Protein AF-A0A0G1FAV8-F1 (afdb_monomer)

Structure (mmCIF, N/CA/C/O backbone):
data_AF-A0A0G1FAV8-F1
#
_entry.id   AF-A0A0G1FAV8-F1
#
loop_
_atom_site.group_PDB
_atom_site.id
_atom_site.type_symbol
_atom_site.label_atom_id
_atom_site.label_alt_id
_atom_site.label_comp_id
_atom_site.label_asym_id
_atom_site.label_entity_id
_atom_site.label_seq_id
_atom_site.pdbx_PDB_ins_code
_atom_site.Cartn_x
_atom_site.Cartn_y
_atom_site.Cartn_z
_atom_site.occupancy
_atom_site.B_iso_or_equiv
_atom_site.auth_seq_id
_atom_site.auth_comp_id
_atom_site.auth_asym_id
_atom_site.auth_atom_id
_atom_site.pdbx_PDB_model_num
ATOM 1 N N . MET A 1 1 ? -41.612 -10.289 36.083 1.00 53.53 1 MET A N 1
ATOM 2 C CA . MET A 1 1 ? -40.159 -10.316 35.778 1.00 53.53 1 MET A CA 1
ATOM 3 C C . MET A 1 1 ? -39.809 -10.808 34.357 1.00 53.53 1 MET A C 1
ATOM 5 O O . MET A 1 1 ? -38.632 -10.860 34.048 1.00 53.53 1 MET A O 1
ATOM 9 N N . GLN A 1 2 ? -40.767 -11.101 33.460 1.00 57.69 2 GLN A N 1
ATOM 10 C CA . GLN A 1 2 ? -40.488 -11.699 32.133 1.00 57.69 2 GLN A CA 1
ATOM 11 C C . GLN A 1 2 ? -40.163 -10.694 30.998 1.00 57.69 2 GLN A C 1
ATOM 13 O O . GLN A 1 2 ? -39.605 -11.079 29.975 1.00 57.69 2 GLN A O 1
ATOM 18 N N . GLU A 1 3 ? -40.483 -9.402 31.144 1.00 69.56 3 GLU A N 1
ATOM 19 C CA . GLU A 1 3 ? -40.312 -8.411 30.057 1.00 69.56 3 GLU A CA 1
ATOM 20 C C . GLU A 1 3 ? -38.904 -7.808 29.971 1.00 69.56 3 GLU A C 1
ATOM 22 O O . GLU A 1 3 ? -38.432 -7.471 28.885 1.00 69.56 3 GLU A O 1
ATOM 27 N N . LYS A 1 4 ? -38.186 -7.738 31.098 1.00 67.31 4 LYS A N 1
ATOM 28 C CA . LYS A 1 4 ? -36.834 -7.161 31.148 1.00 67.31 4 LYS A CA 1
ATOM 29 C C . LYS A 1 4 ? -35.814 -8.031 30.408 1.00 67.31 4 LYS A C 1
ATOM 31 O O . LYS A 1 4 ? -34.936 -7.499 29.741 1.00 67.31 4 LYS A O 1
ATOM 36 N N . ASN A 1 5 ? -35.982 -9.354 30.432 1.00 66.19 5 ASN A N 1
ATOM 37 C CA . ASN A 1 5 ? -35.103 -10.285 29.722 1.00 66.19 5 ASN A CA 1
ATOM 38 C C . ASN A 1 5 ? -35.264 -10.178 28.207 1.00 66.19 5 ASN A C 1
ATOM 40 O O . ASN A 1 5 ? -34.277 -10.311 27.498 1.00 66.19 5 ASN A O 1
ATOM 44 N N . LYS A 1 6 ? -36.467 -9.872 27.700 1.00 76.12 6 LYS A N 1
ATOM 45 C CA . LYS A 1 6 ? -36.652 -9.607 26.268 1.00 76.12 6 LYS A CA 1
ATOM 46 C C . LYS A 1 6 ? -35.869 -8.363 25.852 1.00 76.12 6 LYS A C 1
ATOM 48 O O . LYS A 1 6 ? -35.117 -8.438 24.890 1.00 76.12 6 LYS A O 1
ATOM 53 N N . MET A 1 7 ? -35.955 -7.266 26.611 1.00 79.06 7 MET A N 1
ATOM 54 C CA . MET A 1 7 ? -35.141 -6.069 26.347 1.00 79.06 7 MET A CA 1
ATOM 55 C C . MET A 1 7 ? -33.636 -6.347 26.440 1.00 79.06 7 MET A C 1
ATOM 57 O O . MET A 1 7 ? -32.891 -5.929 25.562 1.00 79.06 7 MET A O 1
ATOM 61 N N . VAL A 1 8 ? -33.184 -7.100 27.445 1.00 87.25 8 VAL A N 1
ATOM 62 C CA . VAL A 1 8 ? -31.765 -7.471 27.585 1.00 87.25 8 VAL A CA 1
ATOM 63 C C . VAL A 1 8 ? -31.298 -8.361 26.429 1.00 87.25 8 VAL A C 1
ATOM 65 O O . VAL A 1 8 ? -30.214 -8.143 25.899 1.00 87.25 8 VAL A O 1
ATOM 68 N N . VAL A 1 9 ? -32.120 -9.310 25.974 1.00 90.12 9 VAL A N 1
ATOM 6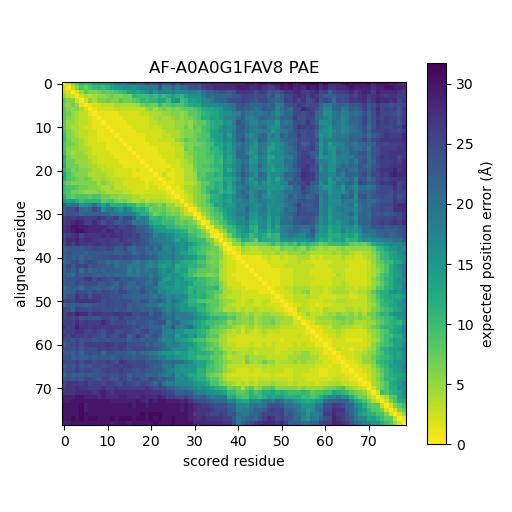9 C CA . VAL A 1 9 ? -31.807 -10.166 24.820 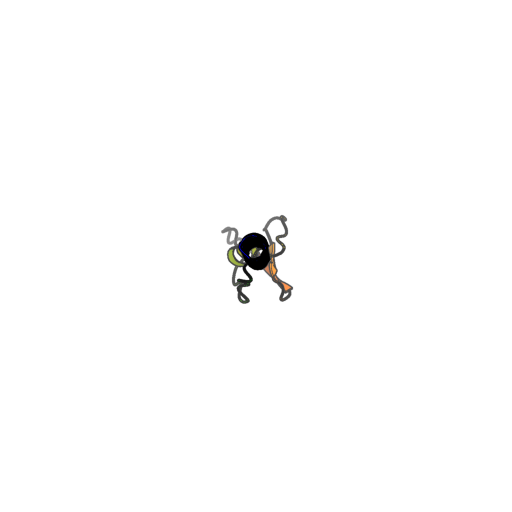1.00 90.12 9 VAL A CA 1
ATOM 70 C C . VAL A 1 9 ? -31.684 -9.335 23.542 1.00 90.12 9 VAL A C 1
ATOM 72 O O . VAL A 1 9 ? -30.716 -9.509 22.810 1.00 90.12 9 VAL A O 1
ATOM 75 N N . TRP A 1 10 ? -32.587 -8.380 23.299 1.00 92.56 10 TRP A N 1
ATOM 76 C CA . TRP A 1 10 ? -32.484 -7.473 22.148 1.00 92.56 10 TRP A CA 1
ATOM 77 C C . TRP A 1 10 ? -31.238 -6.578 22.207 1.00 92.56 10 TRP A C 1
ATOM 79 O O . TRP A 1 10 ? -30.598 -6.366 21.178 1.00 92.56 10 TRP A O 1
ATOM 89 N N . ILE A 1 11 ? -30.846 -6.110 23.397 1.00 92.88 11 ILE A N 1
ATOM 90 C CA . ILE A 1 11 ? -29.615 -5.326 23.591 1.00 92.88 11 ILE A CA 1
ATOM 91 C C . ILE A 1 11 ? -28.373 -6.176 23.293 1.00 92.88 11 ILE A C 1
ATOM 93 O O . ILE A 1 11 ? -27.479 -5.718 22.585 1.00 92.88 11 ILE A O 1
ATOM 97 N N . ILE A 1 12 ? -28.322 -7.420 23.781 1.00 94.12 12 ILE A N 1
ATOM 98 C CA . ILE A 1 12 ? -27.193 -8.329 23.531 1.00 94.12 12 ILE A CA 1
ATOM 99 C C . ILE A 1 12 ? -27.103 -8.672 22.041 1.00 94.12 12 ILE A C 1
ATOM 101 O O . ILE A 1 12 ? -26.021 -8.594 21.466 1.00 94.12 12 ILE A O 1
ATOM 105 N N . VAL A 1 13 ? -28.227 -8.990 21.392 1.00 94.69 13 VAL A N 1
ATOM 106 C CA . VAL A 1 13 ? -28.261 -9.281 19.951 1.00 94.69 13 VAL A CA 1
ATOM 107 C C . VAL A 1 13 ? -27.794 -8.067 19.145 1.00 94.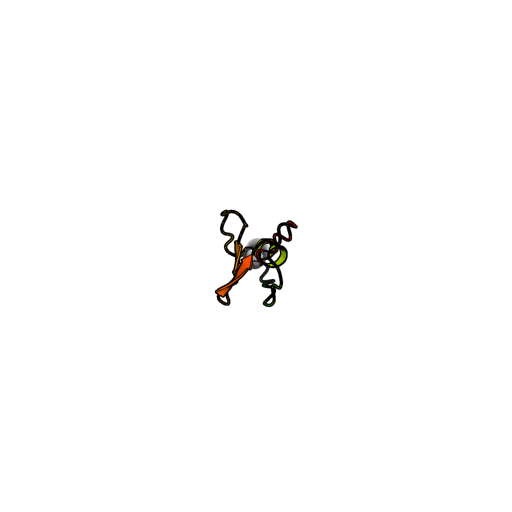69 13 VAL A C 1
ATOM 109 O O . VAL A 1 13 ? -26.934 -8.212 18.283 1.00 94.69 13 VAL A O 1
ATOM 112 N N . GLY A 1 14 ? -28.279 -6.864 19.465 1.00 94.50 14 GLY A N 1
ATOM 113 C CA . GLY A 1 14 ? -27.838 -5.632 18.808 1.00 94.50 14 GLY A CA 1
ATOM 114 C C . GLY A 1 14 ? -26.340 -5.366 18.984 1.00 94.50 14 GLY A C 1
ATOM 115 O O . GLY A 1 14 ? -25.655 -5.056 18.012 1.00 94.50 14 GLY A O 1
ATOM 116 N N . ALA A 1 15 ? -25.809 -5.555 20.194 1.00 95.06 15 ALA A N 1
ATOM 117 C CA . ALA A 1 15 ? -24.384 -5.389 20.474 1.00 95.06 15 ALA A CA 1
ATOM 118 C C . ALA A 1 15 ? -23.513 -6.394 19.698 1.00 95.06 15 ALA A C 1
ATOM 120 O O . ALA A 1 15 ? -22.486 -6.011 19.139 1.00 95.06 15 ALA A O 1
ATOM 121 N N . VAL A 1 16 ? -23.939 -7.659 19.607 1.00 96.00 16 VAL A N 1
ATOM 122 C CA . VAL A 1 16 ? -23.231 -8.703 18.845 1.00 96.00 16 VAL A CA 1
ATOM 123 C C . VAL A 1 16 ? -23.259 -8.408 17.343 1.00 96.00 16 VAL A C 1
ATOM 125 O O . VAL A 1 16 ? -22.231 -8.534 16.681 1.00 96.00 16 VAL A O 1
ATOM 128 N N . VAL A 1 17 ? -24.398 -7.959 16.807 1.00 95.81 17 VAL A N 1
ATOM 129 C CA . VAL A 1 17 ? -24.539 -7.587 15.388 1.00 95.81 17 VAL A CA 1
ATOM 130 C C . VAL A 1 17 ? -23.656 -6.384 15.044 1.00 95.81 17 VAL A C 1
ATOM 132 O O . VAL A 1 17 ? -22.963 -6.406 14.028 1.00 95.81 17 VAL A O 1
ATOM 135 N N . LEU A 1 18 ? -23.617 -5.363 15.907 1.00 95.25 18 LEU A N 1
ATOM 136 C CA . LEU A 1 18 ? -22.750 -4.195 15.72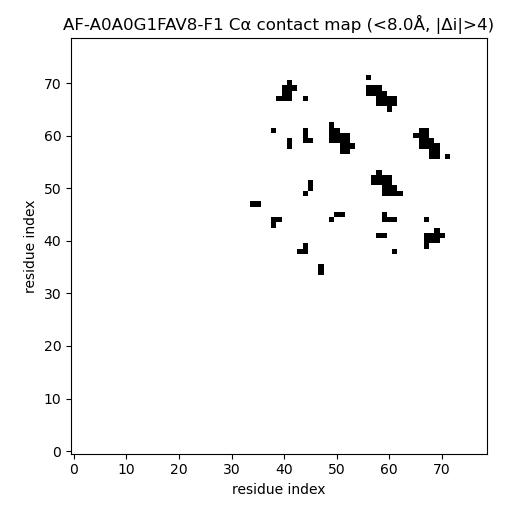8 1.00 95.25 18 LEU A CA 1
ATOM 137 C C . LEU A 1 18 ? -21.263 -4.560 15.798 1.00 95.25 18 LEU A C 1
ATOM 139 O O . LEU A 1 18 ? -20.482 -4.084 14.976 1.00 95.25 18 LEU A O 1
ATOM 143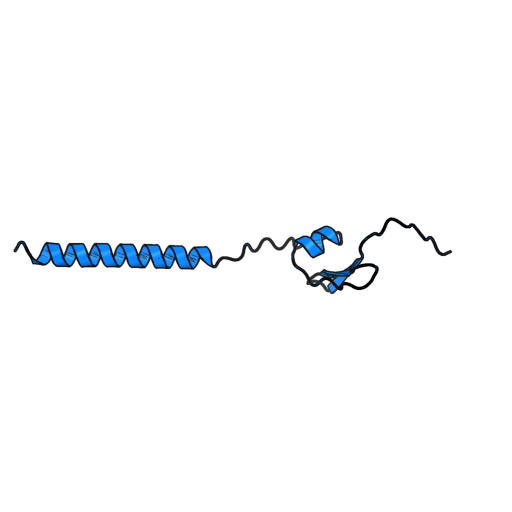 N N . ALA A 1 19 ? -20.868 -5.432 16.729 1.00 95.50 19 ALA A N 1
ATOM 144 C CA . ALA A 1 19 ? -19.492 -5.914 16.826 1.00 95.50 19 ALA A CA 1
ATOM 145 C C . ALA A 1 19 ? -19.081 -6.730 15.588 1.00 95.50 19 ALA A C 1
ATOM 147 O O . ALA A 1 19 ? -17.994 -6.524 15.052 1.00 95.50 19 ALA A O 1
ATOM 148 N N . ALA A 1 20 ? -19.961 -7.609 15.095 1.00 94.25 20 ALA A N 1
ATOM 149 C CA . ALA A 1 20 ? -19.718 -8.398 13.889 1.00 94.25 20 ALA A CA 1
ATOM 150 C C . ALA A 1 20 ? -19.584 -7.516 12.636 1.00 94.25 20 ALA A C 1
ATOM 152 O O . ALA A 1 20 ? -18.649 -7.700 11.858 1.00 94.25 20 ALA A O 1
ATOM 153 N N . LEU A 1 21 ? -20.462 -6.519 12.470 1.00 94.94 21 LEU A N 1
ATOM 154 C CA . LEU A 1 21 ? -20.376 -5.540 11.381 1.00 94.94 21 LEU A CA 1
ATOM 155 C C . LEU A 1 21 ? -19.100 -4.698 11.467 1.00 94.94 21 LEU A C 1
ATOM 157 O O . LEU A 1 21 ? -18.422 -4.515 10.460 1.00 94.94 21 LEU A O 1
ATOM 161 N N . GLY A 1 22 ? -18.739 -4.223 12.662 1.00 94.06 22 GLY A N 1
ATOM 162 C CA . GLY A 1 22 ? -17.510 -3.460 12.879 1.00 94.06 22 GLY A CA 1
ATOM 163 C C . GLY A 1 22 ? -16.254 -4.262 12.538 1.00 94.06 22 GLY A C 1
ATOM 164 O O . GLY A 1 22 ? -15.384 -3.765 11.828 1.00 94.06 22 GLY A O 1
ATOM 165 N N . LEU A 1 23 ? -16.184 -5.524 12.972 1.00 92.81 23 LEU A N 1
ATOM 166 C CA . LEU A 1 23 ? -15.083 -6.433 12.637 1.00 92.81 23 LEU A CA 1
ATOM 167 C C . LEU A 1 23 ? -15.021 -6.741 11.136 1.00 92.81 23 LEU A C 1
ATOM 169 O O . LEU A 1 23 ? -13.934 -6.747 10.560 1.00 92.81 23 LEU A O 1
ATOM 173 N N . TRP A 1 24 ? -16.171 -6.955 10.493 1.00 91.75 24 TRP A N 1
ATOM 174 C CA . TRP A 1 24 ? -16.246 -7.228 9.058 1.00 91.75 24 TRP A CA 1
ATOM 175 C C . TRP A 1 24 ? -15.795 -6.031 8.216 1.00 91.75 24 TRP A C 1
ATOM 177 O O . TRP A 1 24 ? -14.995 -6.195 7.293 1.00 91.75 24 TRP A O 1
ATOM 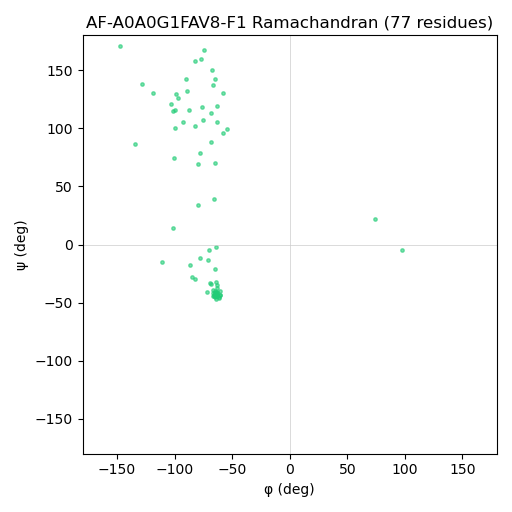187 N N . LEU A 1 25 ? -16.228 -4.818 8.570 1.00 91.12 25 LEU A N 1
ATOM 188 C CA . LEU A 1 25 ? -15.781 -3.589 7.910 1.00 91.12 25 LEU A CA 1
ATOM 189 C C . LEU A 1 25 ? -14.296 -3.310 8.167 1.00 91.12 25 LEU A C 1
ATOM 191 O O . LEU A 1 25 ? -13.581 -2.922 7.246 1.00 91.12 25 LEU A O 1
ATOM 195 N N . TYR A 1 26 ? -13.811 -3.573 9.384 1.00 89.31 26 TYR A N 1
ATOM 196 C C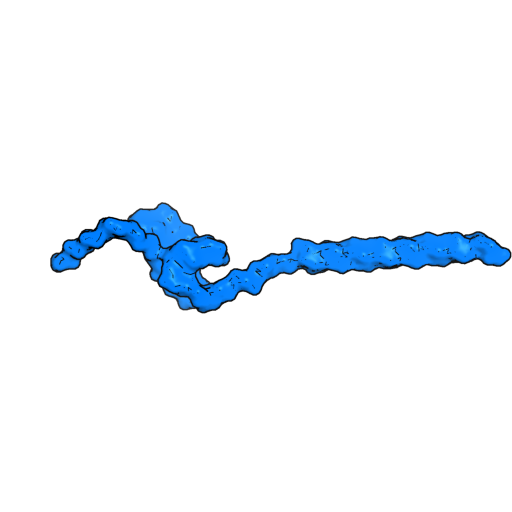A . TYR A 1 26 ? -12.395 -3.448 9.732 1.00 89.31 26 TYR A CA 1
ATOM 197 C C . TYR A 1 26 ? -11.508 -4.420 8.937 1.00 89.31 26 TYR A C 1
ATOM 199 O O . TYR A 1 26 ? -10.382 -4.084 8.578 1.00 89.31 26 TYR A O 1
ATOM 207 N N . TRP A 1 27 ? -11.998 -5.623 8.628 1.00 82.31 27 TRP A N 1
ATOM 208 C CA . TRP A 1 27 ? -11.259 -6.588 7.806 1.00 82.31 27 TRP A CA 1
ATOM 209 C C . TRP A 1 27 ? -11.389 -6.343 6.307 1.00 82.31 27 TRP A C 1
ATOM 211 O O . TRP A 1 27 ? -10.436 -6.604 5.580 1.00 82.31 27 TRP A O 1
ATOM 221 N N . SER A 1 28 ? -12.512 -5.785 5.856 1.00 78.00 28 SER A N 1
ATOM 222 C CA . SER A 1 28 ? -12.736 -5.473 4.438 1.00 78.00 28 SER A CA 1
ATOM 223 C C . SER A 1 28 ? -11.880 -4.303 3.932 1.00 78.00 28 SER A C 1
ATOM 225 O O . SER A 1 28 ? -11.763 -4.118 2.728 1.00 78.00 28 SER A O 1
ATOM 227 N N . GLN A 1 29 ? -11.262 -3.528 4.830 1.00 67.44 29 GLN A N 1
ATOM 228 C CA . GLN A 1 29 ? -10.364 -2.417 4.491 1.00 67.44 29 GLN A CA 1
ATOM 229 C C . GLN A 1 29 ? -8.872 -2.738 4.625 1.00 67.44 29 GLN A C 1
ATOM 231 O O . GLN A 1 29 ? -8.064 -1.815 4.632 1.00 67.44 29 GLN A O 1
ATOM 236 N N . LYS A 1 30 ? -8.457 -4.003 4.741 1.00 63.12 30 LYS A N 1
ATOM 237 C CA . LYS A 1 30 ? -7.024 -4.321 4.671 1.00 63.12 30 LYS A CA 1
ATOM 238 C C . LYS A 1 30 ? -6.628 -4.408 3.191 1.00 63.12 30 LYS A C 1
ATOM 240 O O . LYS A 1 30 ? -6.946 -5.426 2.578 1.00 63.12 30 LYS A O 1
ATOM 245 N N . PRO A 1 31 ? -5.984 -3.388 2.582 1.00 55.56 31 PRO A N 1
ATOM 246 C CA . PRO A 1 31 ? -5.326 -3.598 1.301 1.00 55.56 31 PRO A CA 1
ATOM 247 C C . PRO A 1 31 ? -4.300 -4.714 1.502 1.00 55.56 31 PRO A C 1
ATOM 249 O O . PRO A 1 31 ? -3.549 -4.684 2.481 1.00 55.56 31 PRO A O 1
ATOM 252 N N . SER A 1 32 ? -4.310 -5.721 0.628 1.00 54.56 32 SER A N 1
ATOM 253 C CA . SER A 1 32 ? -3.272 -6.749 0.592 1.00 54.56 32 SER A CA 1
ATOM 254 C C . SER A 1 32 ? -1.930 -6.060 0.369 1.00 54.56 32 SER A C 1
ATOM 256 O O . SER A 1 32 ? -1.568 -5.712 -0.749 1.00 54.56 32 SER A O 1
ATOM 258 N N . ALA A 1 33 ? -1.214 -5.799 1.460 1.00 54.72 33 ALA A N 1
ATOM 259 C CA . ALA A 1 33 ? 0.154 -5.319 1.440 1.00 54.72 33 ALA A CA 1
ATOM 260 C C . ALA A 1 33 ? 1.075 -6.515 1.190 1.00 54.72 33 ALA A C 1
ATOM 262 O O . ALA A 1 33 ? 1.806 -6.966 2.066 1.00 54.72 33 ALA A O 1
ATOM 263 N N . GLU A 1 34 ? 1.001 -7.047 -0.019 1.00 53.09 34 GLU A N 1
ATOM 264 C CA . GLU A 1 34 ? 2.060 -7.852 -0.603 1.00 53.09 34 GLU A CA 1
ATOM 265 C C . GLU A 1 34 ? 2.822 -6.933 -1.552 1.00 53.09 34 GLU A C 1
ATOM 267 O O . GLU A 1 34 ? 2.655 -6.955 -2.761 1.00 53.09 34 GLU A O 1
ATOM 272 N N . THR A 1 35 ? 3.620 -6.034 -0.975 1.00 56.97 35 THR A N 1
ATOM 273 C CA . THR A 1 35 ? 4.688 -5.360 -1.711 1.00 56.97 35 THR A CA 1
ATOM 274 C C . THR A 1 35 ? 5.822 -6.367 -1.882 1.00 56.97 35 THR A C 1
ATOM 276 O O . THR A 1 35 ? 6.511 -6.642 -0.889 1.00 56.97 35 THR A O 1
ATOM 279 N N . PRO A 1 36 ? 6.062 -6.927 -3.081 1.00 57.06 36 PRO A N 1
ATOM 280 C CA . PRO A 1 36 ? 7.3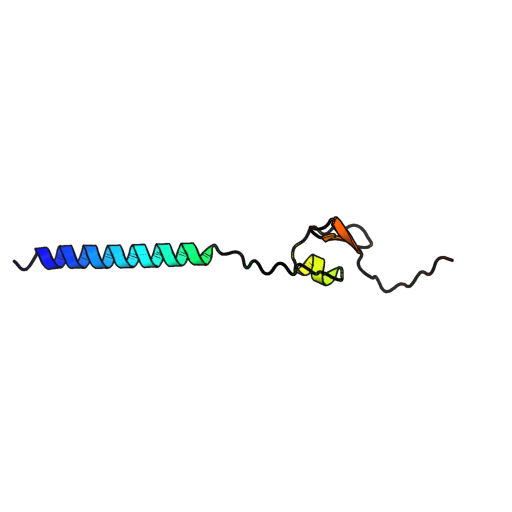45 -7.547 -3.344 1.00 57.06 36 PRO A CA 1
ATOM 281 C C . PRO A 1 36 ? 8.389 -6.429 -3.256 1.00 57.06 36 PRO A C 1
ATOM 283 O O . PRO A 1 36 ? 8.490 -5.583 -4.135 1.00 57.06 36 PRO A O 1
ATOM 286 N N . LEU A 1 37 ? 9.166 -6.394 -2.168 1.00 61.94 37 LEU A N 1
ATOM 287 C CA . LEU A 1 37 ? 10.285 -5.449 -2.014 1.00 61.94 37 LEU A CA 1
ATOM 288 C C . LEU A 1 37 ? 11.402 -5.674 -3.045 1.00 61.94 37 LEU A C 1
ATOM 290 O O . LEU A 1 37 ? 12.399 -4.960 -3.045 1.00 61.94 37 LEU A O 1
ATOM 294 N N . PHE A 1 38 ? 11.252 -6.683 -3.896 1.00 65.75 38 PHE A N 1
ATOM 295 C CA . PHE A 1 38 ? 12.217 -7.060 -4.900 1.00 65.75 38 PHE A CA 1
ATOM 296 C C . PHE A 1 38 ? 11.467 -7.309 -6.205 1.00 65.75 38 PHE A C 1
ATOM 298 O O . PHE A 1 38 ? 11.030 -8.424 -6.471 1.00 65.75 38 PHE A O 1
ATOM 305 N N . VAL A 1 39 ? 11.257 -6.243 -6.975 1.00 79.12 39 VAL A N 1
ATOM 306 C CA . VAL A 1 39 ? 10.885 -6.363 -8.385 1.00 79.12 39 VAL A CA 1
ATOM 307 C C . VAL A 1 39 ? 12.180 -6.414 -9.191 1.00 79.12 39 VAL A C 1
ATOM 309 O O . VAL A 1 39 ? 13.116 -5.661 -8.932 1.00 79.12 39 VAL A O 1
ATOM 312 N N . SER A 1 40 ? 12.286 -7.361 -10.108 1.00 83.25 40 SER A N 1
ATOM 313 C CA . SER A 1 40 ? 13.490 -7.611 -10.908 1.00 83.25 40 SER A CA 1
ATOM 314 C C . SER A 1 40 ? 13.306 -7.246 -12.379 1.00 83.25 40 SER A C 1
ATOM 316 O O . SER A 1 40 ? 14.285 -7.108 -13.108 1.00 83.25 40 SER A O 1
ATOM 318 N N . ASN A 1 41 ? 12.059 -7.054 -12.808 1.00 86.12 41 ASN A N 1
ATOM 319 C CA . ASN A 1 41 ? 11.688 -6.782 -14.189 1.00 86.12 41 ASN A CA 1
ATOM 320 C C . ASN A 1 41 ? 10.456 -5.861 -14.276 1.00 86.12 41 ASN A C 1
ATOM 322 O O . ASN A 1 41 ? 9.797 -5.554 -13.277 1.00 86.12 41 ASN A O 1
ATOM 326 N N . PHE A 1 42 ? 10.158 -5.406 -15.496 1.00 87.81 42 PHE A N 1
ATOM 327 C CA 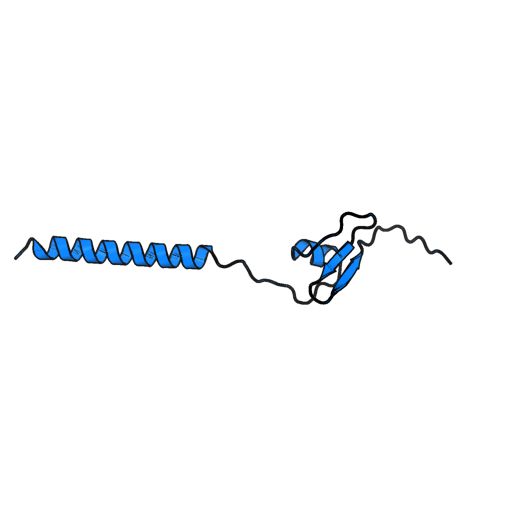. PHE A 1 42 ? 9.022 -4.527 -15.781 1.00 87.81 42 PHE A CA 1
ATOM 328 C C . PHE A 1 42 ? 7.673 -5.161 -15.408 1.00 87.81 42 PHE A C 1
ATOM 330 O O . PHE A 1 42 ? 6.812 -4.471 -14.865 1.00 87.81 42 PHE A O 1
ATOM 337 N N . GLU A 1 43 ? 7.495 -6.459 -15.663 1.00 87.19 43 GLU A N 1
ATOM 338 C CA . GLU A 1 43 ? 6.234 -7.168 -15.423 1.00 87.19 43 GLU A CA 1
ATOM 339 C C . GLU A 1 43 ? 5.914 -7.254 -13.926 1.00 87.19 43 GLU A C 1
ATOM 341 O O . GLU A 1 43 ? 4.806 -6.923 -13.510 1.00 87.19 43 GLU A O 1
ATOM 346 N N . GLU A 1 44 ? 6.911 -7.575 -13.102 1.00 86.06 44 GLU A N 1
ATOM 347 C CA . GLU A 1 44 ? 6.816 -7.554 -11.640 1.00 86.06 44 GLU A CA 1
ATOM 348 C C . GLU A 1 44 ? 6.545 -6.143 -11.108 1.00 86.06 44 GLU A C 1
ATOM 350 O O . GLU A 1 44 ? 5.717 -5.967 -10.215 1.00 86.06 44 GLU A O 1
ATOM 355 N N . CYS A 1 45 ? 7.194 -5.124 -11.678 1.00 87.38 45 CYS A N 1
ATOM 356 C CA . CYS A 1 45 ? 6.970 -3.730 -11.300 1.00 87.38 45 CYS A CA 1
ATOM 357 C C . CYS A 1 45 ? 5.538 -3.262 -11.632 1.00 87.38 45 CYS A C 1
ATOM 359 O O . CYS A 1 45 ? 4.890 -2.609 -10.810 1.00 87.38 45 CYS A O 1
ATOM 361 N N . ALA A 1 46 ? 5.009 -3.633 -12.801 1.00 85.88 46 ALA A N 1
ATOM 362 C CA . ALA A 1 46 ? 3.649 -3.299 -13.218 1.00 85.88 46 ALA A CA 1
ATOM 363 C C . ALA A 1 46 ? 2.588 -4.087 -12.430 1.00 85.88 46 ALA A C 1
ATOM 365 O O . ALA A 1 46 ? 1.585 -3.514 -12.003 1.00 85.88 46 ALA A O 1
ATOM 366 N N . ALA A 1 47 ? 2.822 -5.380 -12.182 1.00 84.25 47 ALA A N 1
ATOM 367 C CA . ALA A 1 47 ? 1.948 -6.230 -11.376 1.00 84.25 47 ALA A CA 1
ATOM 368 C C . ALA A 1 47 ? 1.879 -5.770 -9.911 1.00 84.25 47 ALA A C 1
ATOM 370 O O . ALA A 1 47 ? 0.824 -5.860 -9.287 1.00 84.25 47 ALA A O 1
ATOM 371 N N . ALA A 1 48 ? 2.974 -5.209 -9.387 1.00 84.12 48 ALA A N 1
ATOM 372 C CA . ALA A 1 48 ? 3.014 -4.579 -8.070 1.00 84.12 48 ALA A CA 1
ATOM 373 C C . ALA A 1 48 ? 2.226 -3.252 -7.994 1.00 84.12 48 ALA A C 1
ATOM 375 O O . ALA A 1 48 ? 2.102 -2.673 -6.914 1.00 84.12 48 ALA A O 1
ATOM 376 N N . GLY A 1 49 ? 1.683 -2.761 -9.116 1.00 82.06 49 GLY A N 1
ATOM 377 C CA . GLY A 1 49 ? 0.892 -1.532 -9.172 1.00 82.06 49 GLY A CA 1
ATOM 378 C C . GLY A 1 49 ? 1.728 -0.258 -9.044 1.00 82.06 49 GLY A C 1
ATOM 379 O O . GLY A 1 49 ? 1.201 0.784 -8.645 1.00 82.06 49 GLY A O 1
ATOM 380 N N . TYR A 1 50 ? 3.028 -0.329 -9.344 1.00 85.31 50 TYR A N 1
ATOM 381 C CA . TYR A 1 50 ? 3.900 0.841 -9.346 1.00 85.31 50 TYR A CA 1
ATOM 382 C C . TYR A 1 50 ? 3.656 1.738 -10.565 1.00 85.31 50 TYR A C 1
ATOM 384 O O . TYR A 1 50 ? 2.955 1.378 -11.509 1.00 85.31 50 TYR A O 1
ATOM 392 N N . SER A 1 51 ? 4.200 2.959 -10.534 1.00 86.56 51 SER A N 1
ATOM 393 C CA . SER A 1 51 ? 3.951 3.939 -11.594 1.00 86.56 51 SER A CA 1
ATOM 394 C C . SER A 1 51 ? 4.601 3.502 -12.907 1.00 86.56 51 SER A C 1
ATOM 396 O O . SER A 1 51 ? 5.830 3.493 -13.017 1.00 86.56 51 SER A O 1
ATOM 398 N N . VAL A 1 52 ? 3.765 3.188 -13.897 1.00 90.12 52 VAL A N 1
ATOM 399 C CA . VAL A 1 52 ? 4.169 2.853 -15.265 1.00 90.12 52 VAL A CA 1
ATOM 400 C C . VAL A 1 52 ? 4.062 4.097 -16.148 1.00 90.12 52 VAL A C 1
ATOM 402 O O . VAL A 1 52 ? 3.018 4.741 -16.217 1.00 90.12 52 VAL A O 1
ATOM 405 N N . MET A 1 53 ? 5.152 4.441 -16.823 1.00 88.81 53 MET A N 1
ATOM 406 C CA . MET A 1 53 ? 5.199 5.431 -17.891 1.00 88.81 53 MET A CA 1
ATOM 407 C C . MET A 1 53 ? 4.888 4.741 -19.219 1.00 88.81 53 MET A C 1
ATOM 409 O O . MET A 1 53 ? 5.654 3.904 -19.696 1.00 88.81 53 MET A O 1
ATOM 413 N N . GLU A 1 54 ? 3.772 5.132 -19.832 1.00 83.00 54 GLU A N 1
ATOM 414 C CA . GLU A 1 54 ? 3.293 4.631 -21.129 1.00 83.00 54 GLU A CA 1
ATOM 415 C C . GLU A 1 54 ? 4.010 5.277 -22.333 1.00 83.00 54 GLU A C 1
ATOM 417 O O . GLU A 1 54 ? 3.416 5.515 -23.383 1.00 83.00 54 GLU A O 1
ATOM 422 N N . SER A 1 55 ? 5.297 5.591 -22.187 1.00 81.62 55 SER A N 1
ATOM 423 C CA . SER A 1 55 ? 6.166 5.930 -23.321 1.00 81.62 55 SER A CA 1
ATOM 424 C C . SER A 1 55 ? 6.672 4.639 -23.967 1.00 81.62 55 SER A C 1
ATOM 426 O O . SER A 1 55 ? 6.672 3.609 -23.310 1.00 81.62 55 SER A O 1
ATOM 428 N N . TYR A 1 56 ? 7.096 4.657 -25.233 1.00 83.50 56 TYR A N 1
ATOM 429 C CA . TYR A 1 56 ? 7.758 3.495 -25.840 1.00 83.50 56 TYR A CA 1
ATOM 430 C C . TYR A 1 56 ? 9.286 3.678 -25.818 1.00 83.50 56 TYR A C 1
ATOM 432 O O . TYR A 1 56 ? 9.749 4.724 -26.284 1.00 83.50 56 TYR A O 1
ATOM 440 N N . PRO A 1 57 ? 10.063 2.690 -25.332 1.00 84.19 57 PRO A N 1
ATOM 441 C CA . PRO A 1 57 ? 9.614 1.480 -24.625 1.00 84.19 57 PRO A CA 1
ATOM 442 C C . PRO A 1 57 ? 9.011 1.809 -23.247 1.00 84.19 57 PRO A C 1
ATOM 444 O O . PRO A 1 57 ? 9.392 2.807 -22.630 1.00 84.19 57 PRO A O 1
ATOM 447 N N . ARG A 1 58 ? 8.055 0.990 -22.773 1.00 89.44 58 ARG A N 1
ATOM 448 C CA . ARG A 1 58 ? 7.365 1.235 -21.492 1.00 89.44 58 ARG A CA 1
ATOM 449 C C . ARG A 1 58 ? 8.347 1.135 -20.339 1.00 89.44 58 ARG A C 1
ATOM 451 O O . ARG A 1 58 ? 9.240 0.293 -20.345 1.00 89.44 58 ARG A O 1
ATOM 458 N N . GLN A 1 59 ? 8.176 1.991 -19.338 1.00 90.19 59 GLN A N 1
ATOM 459 C CA . GLN A 1 59 ? 9.051 2.029 -18.166 1.00 90.19 59 GLN A CA 1
ATOM 460 C C . GLN A 1 59 ? 8.221 1.977 -16.893 1.00 90.19 59 GLN A C 1
ATOM 462 O O . GLN A 1 59 ? 7.198 2.642 -16.797 1.00 90.19 59 GLN A O 1
ATOM 467 N N . CYS A 1 60 ? 8.653 1.214 -15.899 1.00 90.69 60 CYS A N 1
ATOM 468 C CA . CYS A 1 60 ? 8.019 1.149 -14.593 1.00 90.69 60 CYS A CA 1
ATOM 469 C C . CYS A 1 60 ? 8.994 1.616 -13.513 1.00 90.69 60 CYS A C 1
ATOM 471 O O . CYS A 1 60 ? 10.145 1.184 -13.475 1.00 90.69 60 CYS A O 1
ATOM 473 N N . ARG A 1 61 ? 8.540 2.524 -12.646 1.00 87.19 61 ARG A N 1
ATOM 474 C CA . ARG A 1 61 ? 9.350 3.100 -11.569 1.00 87.19 61 ARG A CA 1
ATOM 475 C C . ARG A 1 61 ? 9.011 2.451 -10.239 1.00 87.19 61 ARG A C 1
ATOM 477 O O . ARG A 1 61 ? 7.916 2.654 -9.717 1.00 87.19 61 ARG A O 1
ATOM 484 N N . ALA A 1 62 ? 9.980 1.748 -9.675 1.00 85.25 62 ALA A N 1
ATOM 485 C CA . ALA A 1 62 ? 9.880 1.143 -8.360 1.00 85.25 62 ALA A CA 1
ATOM 486 C C . ALA A 1 62 ? 10.054 2.186 -7.231 1.00 85.25 62 ALA A C 1
ATOM 488 O O . ALA A 1 62 ? 10.591 3.280 -7.461 1.00 85.25 62 ALA A O 1
ATOM 489 N N . PRO A 1 63 ? 9.583 1.892 -6.002 1.00 80.00 63 PRO A N 1
ATOM 490 C CA . PRO A 1 63 ? 9.629 2.831 -4.877 1.00 80.00 63 PRO A CA 1
ATOM 491 C C . PRO A 1 63 ? 11.051 3.185 -4.414 1.00 80.00 63 PRO A C 1
ATOM 493 O O . PRO A 1 63 ? 11.242 4.231 -3.797 1.00 80.00 63 PRO A O 1
ATOM 496 N N . ASP A 1 64 ? 12.047 2.358 -4.727 1.00 80.81 64 ASP A N 1
ATOM 497 C CA . ASP A 1 64 ? 13.470 2.628 -4.492 1.00 80.81 64 ASP A CA 1
ATOM 498 C C . ASP A 1 64 ? 14.078 3.599 -5.525 1.00 80.81 64 ASP A C 1
ATOM 500 O O . ASP A 1 64 ? 15.169 4.128 -5.319 1.00 80.81 64 ASP A O 1
ATOM 504 N N . GLY A 1 65 ? 13.351 3.890 -6.609 1.00 81.62 65 GLY A N 1
ATOM 505 C CA . GLY A 1 65 ? 13.778 4.787 -7.679 1.00 81.62 65 GLY A CA 1
ATOM 506 C C . GLY A 1 65 ? 14.366 4.086 -8.902 1.00 81.62 65 GLY A C 1
ATOM 507 O O . GLY A 1 65 ? 14.624 4.773 -9.892 1.00 81.62 65 GLY A O 1
ATOM 508 N N . THR A 1 66 ? 14.530 2.761 -8.879 1.00 84.19 66 THR A N 1
ATOM 509 C CA . THR A 1 66 ? 14.935 1.987 -10.060 1.00 84.19 66 THR A CA 1
ATOM 510 C C . THR A 1 66 ? 13.850 2.020 -11.137 1.00 84.19 66 THR A C 1
ATOM 512 O O . THR A 1 66 ? 12.652 1.911 -10.856 1.00 84.19 66 THR A O 1
ATOM 515 N N . LEU A 1 67 ? 14.278 2.201 -12.389 1.00 87.81 67 LEU A N 1
ATOM 516 C CA . LEU A 1 67 ? 13.424 2.151 -13.572 1.00 87.81 67 LEU A CA 1
ATOM 517 C C . LEU A 1 67 ? 13.635 0.819 -14.288 1.00 87.81 67 LEU A C 1
ATOM 519 O O . LEU A 1 67 ? 14.741 0.519 -14.732 1.00 87.81 67 LEU A O 1
ATOM 523 N N . TYR A 1 68 ? 12.561 0.056 -14.436 1.00 88.88 68 TYR A N 1
ATOM 524 C CA . TYR A 1 68 ? 12.529 -1.178 -15.208 1.00 88.88 68 TYR A CA 1
ATOM 525 C C . TYR A 1 68 ? 11.918 -0.862 -16.565 1.00 88.88 68 TYR A C 1
ATOM 527 O O . TYR A 1 68 ? 10.762 -0.450 -16.636 1.00 88.88 68 TYR A O 1
ATOM 535 N N . THR A 1 69 ? 12.694 -1.007 -17.634 1.00 90.06 69 THR A N 1
ATOM 536 C CA . THR A 1 69 ? 12.196 -0.831 -19.004 1.00 90.06 69 THR A CA 1
ATOM 537 C C . THR A 1 69 ? 11.692 -2.175 -19.518 1.00 90.06 69 THR A C 1
ATOM 539 O O . THR A 1 69 ? 12.261 -3.213 -19.187 1.00 90.06 69 THR A O 1
ATOM 542 N N . GLU A 1 70 ? 10.608 -2.172 -20.284 1.00 87.50 70 GLU A N 1
ATOM 543 C CA . GLU A 1 70 ? 10.112 -3.367 -20.956 1.00 87.50 70 GLU A CA 1
ATOM 544 C C . GLU A 1 70 ? 11.148 -3.858 -21.972 1.00 87.50 70 GLU A C 1
ATOM 546 O O . GLU A 1 70 ? 11.478 -3.138 -22.919 1.00 87.50 70 GLU A O 1
ATOM 551 N N . GLU A 1 71 ? 11.648 -5.083 -21.780 1.00 79.31 71 GLU A N 1
ATOM 552 C CA . GLU A 1 71 ? 12.487 -5.760 -22.769 1.00 79.31 71 GLU A CA 1
ATOM 553 C C . GLU A 1 71 ? 11.628 -6.097 -23.988 1.00 79.31 71 GLU A C 1
ATOM 555 O O . GLU A 1 71 ? 10.997 -7.149 -24.089 1.00 79.31 71 GLU A O 1
ATOM 560 N N . THR A 1 72 ? 11.555 -5.152 -24.920 1.00 70.19 72 THR A N 1
ATOM 561 C CA . THR A 1 72 ? 11.001 -5.425 -26.239 1.00 70.19 72 THR A CA 1
ATOM 562 C C . THR A 1 72 ? 12.075 -6.201 -26.983 1.00 70.19 72 THR A C 1
ATOM 564 O O . THR A 1 72 ? 13.170 -5.681 -27.139 1.00 70.19 72 THR A O 1
ATOM 567 N N . GLY A 1 73 ? 11.791 -7.441 -27.388 1.00 61.47 73 GLY A N 1
ATOM 568 C CA . GLY A 1 73 ? 12.748 -8.392 -27.981 1.00 61.47 73 GLY A CA 1
ATOM 569 C C . GLY A 1 73 ? 13.325 -8.014 -29.353 1.00 61.47 73 GLY A C 1
ATOM 570 O O . GLY A 1 73 ? 13.473 -8.879 -30.211 1.00 61.47 73 GLY A O 1
ATOM 571 N N . ASN A 1 74 ? 13.626 -6.738 -29.574 1.00 56.72 74 ASN A N 1
ATOM 572 C CA . ASN A 1 74 ? 14.555 -6.292 -30.587 1.00 56.72 74 ASN A CA 1
ATOM 573 C C . ASN A 1 74 ? 15.870 -6.015 -29.864 1.00 56.72 74 ASN A C 1
ATOM 575 O O . ASN A 1 74 ? 16.043 -4.991 -29.215 1.00 56.72 74 ASN A O 1
ATOM 579 N N . ASP A 1 75 ? 16.782 -6.972 -29.956 1.00 58.34 75 ASP A N 1
ATOM 580 C CA . ASP A 1 75 ? 18.197 -6.756 -29.707 1.00 58.34 75 ASP A CA 1
ATOM 581 C C . ASP A 1 75 ? 18.747 -5.792 -30.781 1.00 58.34 75 ASP A C 1
ATOM 583 O O . ASP A 1 75 ? 19.481 -6.207 -31.679 1.00 58.34 75 ASP A O 1
ATOM 587 N N . ASP A 1 76 ? 18.380 -4.507 -30.770 1.00 58.75 76 ASP A N 1
ATOM 588 C CA . ASP A 1 76 ? 19.120 -3.499 -31.528 1.00 58.75 76 ASP A CA 1
ATOM 589 C C . ASP A 1 76 ? 20.398 -3.152 -30.766 1.00 58.75 76 ASP A C 1
ATOM 591 O O . ASP A 1 76 ? 20.541 -2.148 -30.074 1.00 58.75 76 ASP A O 1
ATOM 595 N N . GLY A 1 77 ? 21.362 -4.062 -30.911 1.00 57.84 77 GLY A N 1
ATOM 596 C CA . GLY A 1 77 ? 22.761 -3.736 -30.743 1.00 57.84 77 GLY A CA 1
ATOM 597 C C . GLY A 1 77 ? 23.118 -2.570 -31.657 1.00 57.84 77 GLY A C 1
ATOM 598 O O . GLY A 1 77 ? 23.391 -2.763 -32.841 1.00 57.84 77 GLY A O 1
ATOM 599 N N . GLU A 1 78 ? 23.160 -1.370 -31.096 1.00 51.50 78 GLU A N 1
ATOM 600 C CA . GLU A 1 78 ? 23.932 -0.272 -31.656 1.00 51.50 78 GLU A CA 1
ATOM 601 C C . GLU A 1 78 ? 25.324 -0.273 -31.013 1.00 51.50 78 GLU A C 1
ATOM 603 O O . GLU A 1 78 ? 25.517 0.016 -29.830 1.00 51.50 78 GLU A O 1
ATOM 608 N N . VAL A 1 79 ? 26.267 -0.726 -31.846 1.00 50.72 79 VAL A N 1
ATOM 609 C CA . VAL A 1 79 ? 27.727 -0.605 -31.743 1.00 50.72 79 VAL A CA 1
ATOM 610 C C . VAL A 1 79 ? 28.194 0.844 -31.791 1.00 50.72 79 VAL A C 1
ATOM 612 O O . VAL A 1 79 ? 27.597 1.637 -32.552 1.00 50.72 79 VAL A O 1
#

Organism: NCBI:txid1618747

Solvent-accessible surface area (backbone atoms only — not comparable to full-atom values): 4962 Å² total; per-residue (Å²): 132,75,67,62,56,54,54,51,49,54,50,52,52,51,52,51,52,52,51,52,51,50,53,50,56,61,58,72,66,60,74,85,83,72,74,71,92,72,60,89,43,28,66,51,29,50,73,68,68,40,58,64,46,91,50,90,74,38,34,19,42,45,98,91,67,54,72,27,57,49,85,62,94,67,88,74,81,80,129

Sequence (79 aa):
MQEKNKMVVWIIVGAVVLAALGLWLYWSQKPSAETPLFVSNFEECAAAGYSVMESYPRQCRAPDGTLYTEETGNDDGEV

Nearest PDB structures (foldseek):
  5d4f-assembly1_A  TM=5.672E-01  e=2.149E+00  Thermomonospora curvata DSM 43183
  6xa0-assembly1_B  TM=5.627E-01  e=2.635E+00  Thermomonospora curvata DSM 43183
  8yqu-assembly1_G  TM=3.499E-01  e=7.294E+00  African swine fever virus
  7m2w-assembly1_H  TM=3.835E-01  e=9.569E+00  Saccharomyces cerevisiae S288C

pLDDT: mean 79.45, std 13.84, range [50.72, 96.0]

Secondary structure (DSSP, 8-state):
--HHHHHHHHHHHHHHHHHHHHHHHHHHT-------S---SHHHHHHTT-EEE-SSSPEEE-TTS-EEE---S------

Foldseek 3Di:
DPVVVVVVVVVVVVVVVVVVVVVVVVVVPDDPPPQPPDDDAPVSLVVSVADWDPDVQIWGADPVGDIHTDPPPDPPPDD

Mean predicted aligned error: 14.33 Å

Radius of gyration: 26.5 Å; Cα contacts (8 Å, |Δi|>4): 58; chains: 1; bounding box: 68×18×68 Å